Protein AF-A0A8J8BSP3-F1 (afdb_monomer_lite)

Structure (mmCIF, N/CA/C/O backbone):
data_AF-A0A8J8BSP3-F1
#
_entry.id   AF-A0A8J8BSP3-F1
#
loop_
_atom_site.group_PDB
_atom_site.id
_atom_site.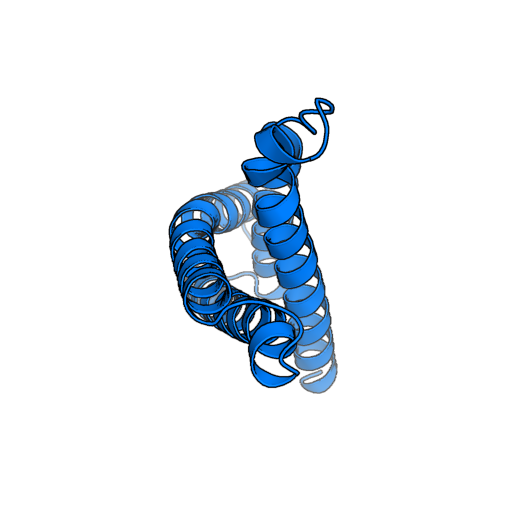type_symbol
_atom_site.label_atom_id
_atom_site.label_alt_id
_atom_site.label_comp_id
_atom_site.label_asym_id
_atom_site.label_entity_id
_atom_site.label_seq_id
_atom_site.pdbx_PDB_ins_code
_atom_site.Cartn_x
_atom_site.Cartn_y
_atom_site.Cartn_z
_atom_site.occupancy
_atom_site.B_iso_or_equiv
_atom_site.auth_seq_id
_atom_site.auth_comp_id
_atom_site.auth_asym_id
_atom_site.auth_atom_id
_atom_site.pdbx_PDB_model_num
ATOM 1 N N . MET A 1 1 ? -27.219 4.160 -0.223 1.00 54.91 1 MET A N 1
ATOM 2 C CA . MET A 1 1 ? -25.960 4.102 0.555 1.00 54.91 1 MET A CA 1
ATOM 3 C C . MET A 1 1 ? -24.859 3.286 -0.124 1.00 54.91 1 MET A C 1
ATOM 5 O O . MET A 1 1 ? -23.783 3.836 -0.247 1.00 54.91 1 MET A O 1
ATOM 9 N N . LYS A 1 2 ? -25.112 2.091 -0.693 1.00 57.56 2 LYS A N 1
ATOM 10 C CA . LYS A 1 2 ? -24.072 1.243 -1.338 1.00 57.56 2 LYS A CA 1
ATOM 11 C C . LYS A 1 2 ? -23.140 1.924 -2.365 1.00 57.56 2 LYS A C 1
ATOM 13 O O . LYS A 1 2 ? -21.978 1.558 -2.460 1.00 57.56 2 LYS A O 1
ATOM 18 N N . TRP A 1 3 ? -23.630 2.897 -3.138 1.00 52.66 3 TRP A N 1
ATOM 19 C CA . TRP A 1 3 ? -22.819 3.592 -4.153 1.00 52.66 3 TRP A CA 1
ATOM 20 C C . TRP A 1 3 ? -21.772 4.541 -3.555 1.00 52.66 3 TRP A C 1
ATOM 22 O O . TRP A 1 3 ? -20.710 4.720 -4.143 1.00 52.66 3 TRP A O 1
ATOM 32 N N . ILE A 1 4 ? -22.052 5.120 -2.384 1.00 70.00 4 ILE A N 1
ATOM 33 C CA . ILE A 1 4 ? -21.132 6.037 -1.696 1.00 70.00 4 ILE A CA 1
ATOM 34 C C . ILE A 1 4 ? -19.912 5.255 -1.197 1.00 70.00 4 ILE A C 1
ATOM 36 O O . ILE A 1 4 ? -18.784 5.692 -1.407 1.00 70.00 4 ILE A O 1
ATOM 40 N N . ASP A 1 5 ? -20.134 4.054 -0.656 1.00 67.88 5 ASP A N 1
ATOM 41 C CA . ASP A 1 5 ? -19.064 3.163 -0.194 1.00 67.88 5 ASP A CA 1
ATOM 42 C C . ASP A 1 5 ? -18.135 2.759 -1.350 1.00 67.88 5 ASP A C 1
ATOM 44 O O . ASP A 1 5 ? -16.914 2.771 -1.211 1.00 67.88 5 ASP A O 1
ATOM 48 N N . SER A 1 6 ? -18.691 2.448 -2.528 1.00 66.81 6 SER A N 1
ATOM 49 C CA . SER A 1 6 ? -17.893 2.108 -3.715 1.00 66.81 6 SER A CA 1
ATOM 50 C C . SER A 1 6 ? -17.059 3.282 -4.230 1.00 66.81 6 SER A C 1
ATOM 52 O O . SER A 1 6 ? -15.898 3.088 -4.590 1.00 66.81 6 SER A O 1
ATOM 54 N N . ILE A 1 7 ? -17.624 4.494 -4.248 1.00 73.06 7 ILE A N 1
ATOM 55 C CA . ILE A 1 7 ? -16.897 5.706 -4.652 1.00 73.06 7 ILE A CA 1
ATOM 56 C C . ILE A 1 7 ? -15.746 5.969 -3.678 1.00 73.06 7 ILE A C 1
ATOM 58 O O . ILE A 1 7 ? -14.628 6.237 -4.116 1.00 73.06 7 ILE A O 1
ATOM 62 N N . TRP A 1 8 ? -15.976 5.818 -2.372 1.00 67.56 8 TRP A N 1
ATOM 63 C CA . TRP A 1 8 ? -14.918 6.013 -1.383 1.00 67.56 8 TRP A CA 1
ATOM 64 C C . TRP A 1 8 ? -13.795 4.989 -1.514 1.00 67.56 8 TRP A C 1
ATOM 66 O O . TRP A 1 8 ? -12.621 5.354 -1.506 1.00 67.56 8 TRP A O 1
ATOM 76 N N . LYS A 1 9 ? -14.137 3.717 -1.726 1.00 63.59 9 LYS A N 1
ATOM 77 C CA . LYS A 1 9 ? -13.144 2.667 -1.978 1.00 63.59 9 LYS A CA 1
ATOM 78 C C . LYS A 1 9 ? -12.292 2.979 -3.206 1.00 63.59 9 LYS A C 1
ATOM 80 O O . LYS A 1 9 ? -11.086 2.767 -3.162 1.00 63.59 9 LYS A O 1
ATOM 85 N N . ALA A 1 10 ? -12.880 3.539 -4.265 1.00 64.19 10 ALA A N 1
ATOM 86 C CA . ALA A 1 10 ? -12.135 3.968 -5.446 1.00 64.19 10 ALA A CA 1
ATOM 87 C C . ALA A 1 10 ? -11.190 5.146 -5.150 1.00 64.19 10 ALA A C 1
ATOM 89 O O . ALA A 1 10 ? -10.019 5.087 -5.520 1.00 64.19 10 ALA A O 1
ATOM 90 N N . VAL A 1 11 ? -11.652 6.186 -4.444 1.00 71.19 11 VAL A N 1
ATOM 91 C CA . VAL A 1 11 ? -10.804 7.337 -4.069 1.00 71.19 11 VAL A CA 1
ATOM 92 C C . VAL A 1 11 ? -9.657 6.902 -3.154 1.00 71.19 11 VAL A C 1
ATOM 94 O O . VAL A 1 11 ? -8.520 7.329 -3.345 1.00 71.19 11 VAL A O 1
ATOM 97 N N . TYR A 1 12 ? -9.927 6.007 -2.204 1.00 64.38 12 TYR A N 1
ATOM 98 C CA . TYR A 1 12 ? -8.904 5.401 -1.360 1.00 64.38 12 TYR A CA 1
ATOM 99 C C . TYR A 1 12 ? -7.850 4.661 -2.185 1.00 64.38 12 TYR A C 1
ATOM 101 O O . TYR A 1 12 ? -6.654 4.832 -1.971 1.00 64.38 12 TYR A O 1
ATOM 109 N N . LEU A 1 13 ? -8.294 3.857 -3.149 1.00 62.78 13 LEU A N 1
ATOM 110 C CA . LEU A 1 13 ? -7.418 3.062 -4.000 1.00 62.78 13 LEU A CA 1
ATOM 111 C C . LEU A 1 13 ? -6.521 3.960 -4.862 1.00 62.78 13 LEU A C 1
ATOM 113 O O . LEU A 1 13 ? -5.334 3.678 -5.005 1.00 62.78 13 LEU A O 1
ATOM 117 N N . VAL A 1 14 ? -7.054 5.086 -5.347 1.00 66.62 14 VAL A N 1
ATOM 118 C CA . VAL A 1 14 ? -6.277 6.127 -6.035 1.00 66.62 14 VAL A CA 1
ATOM 119 C C . VAL A 1 14 ? -5.261 6.775 -5.091 1.00 66.62 14 VAL A C 1
ATOM 121 O O . VAL A 1 14 ? -4.094 6.883 -5.455 1.00 66.62 14 VAL A O 1
ATOM 124 N N . LEU A 1 15 ? -5.653 7.161 -3.873 1.00 66.75 15 LEU A N 1
ATOM 125 C CA . LEU A 1 15 ? -4.740 7.746 -2.882 1.00 66.75 15 LEU A CA 1
ATOM 126 C C . LEU A 1 15 ? -3.613 6.783 -2.502 1.00 66.75 15 LEU A C 1
ATOM 128 O O . LEU A 1 15 ? -2.446 7.170 -2.514 1.00 66.75 15 LEU A O 1
ATOM 132 N N . LEU A 1 16 ? -3.942 5.523 -2.218 1.00 62.28 16 LEU A N 1
ATOM 133 C CA . LEU A 1 16 ? -2.964 4.494 -1.884 1.00 62.28 16 LEU A CA 1
ATOM 134 C C . LEU A 1 16 ? -2.021 4.230 -3.064 1.00 62.28 16 LEU A C 1
ATOM 136 O O . LEU A 1 16 ? -0.813 4.141 -2.859 1.00 62.28 16 LEU A O 1
ATOM 140 N N . ALA A 1 17 ? -2.540 4.175 -4.295 1.00 59.88 17 ALA A N 1
ATOM 141 C CA . ALA A 1 17 ? -1.726 4.031 -5.500 1.00 59.88 17 ALA A CA 1
ATOM 142 C C . ALA A 1 17 ? -0.787 5.231 -5.713 1.00 59.88 17 ALA A C 1
ATOM 144 O O . ALA A 1 17 ? 0.390 5.039 -6.014 1.00 59.88 17 ALA A O 1
ATOM 145 N N . VAL A 1 18 ? -1.260 6.462 -5.492 1.00 62.62 18 VAL A N 1
ATOM 146 C CA . VAL A 1 18 ? -0.425 7.671 -5.552 1.00 62.62 18 VAL A CA 1
ATOM 147 C C . VAL A 1 18 ? 0.670 7.620 -4.486 1.00 62.62 18 VAL A C 1
ATOM 149 O O . VAL A 1 18 ? 1.835 7.822 -4.815 1.00 62.62 18 VAL A O 1
ATOM 152 N N . ILE A 1 19 ? 0.341 7.272 -3.241 1.00 64.50 19 ILE A N 1
ATOM 153 C CA . ILE A 1 19 ? 1.306 7.179 -2.135 1.00 64.50 19 ILE A CA 1
ATOM 154 C C . ILE A 1 19 ? 2.349 6.085 -2.396 1.00 64.50 19 ILE A C 1
ATOM 156 O O . ILE A 1 19 ? 3.542 6.315 -2.216 1.00 64.50 19 ILE A O 1
ATOM 160 N N . MET A 1 20 ? 1.923 4.914 -2.866 1.00 57.88 20 MET A N 1
ATOM 161 C CA . MET A 1 20 ? 2.807 3.816 -3.267 1.00 57.88 20 MET A CA 1
ATOM 162 C C . MET A 1 20 ? 3.721 4.214 -4.437 1.00 57.88 20 MET A C 1
ATOM 164 O O . MET A 1 20 ? 4.920 3.946 -4.397 1.00 57.88 20 MET A O 1
ATOM 168 N N . SER A 1 21 ? 3.182 4.896 -5.457 1.00 57.25 21 SER A N 1
ATOM 169 C CA . SER A 1 21 ? 3.961 5.384 -6.603 1.00 57.25 21 SER A CA 1
ATOM 170 C C . SER A 1 21 ? 4.988 6.440 -6.181 1.00 57.25 21 SER A C 1
ATOM 172 O O . SER A 1 21 ? 6.144 6.381 -6.597 1.00 57.25 21 SER A O 1
ATOM 174 N N . TYR A 1 22 ? 4.605 7.341 -5.272 1.00 58.28 22 TYR A N 1
ATOM 175 C CA . TYR A 1 22 ? 5.491 8.338 -4.682 1.00 58.28 22 TYR A CA 1
ATOM 176 C C . TYR A 1 22 ? 6.574 7.688 -3.821 1.00 58.28 22 TYR A C 1
ATOM 178 O O . TYR A 1 22 ? 7.723 8.107 -3.859 1.00 58.28 22 TYR A O 1
ATOM 186 N N . CYS A 1 23 ? 6.243 6.622 -3.095 1.00 55.94 23 CYS A N 1
ATOM 187 C CA . CYS A 1 23 ? 7.214 5.868 -2.314 1.00 55.94 23 CYS A CA 1
ATOM 188 C C . CYS A 1 23 ? 8.257 5.180 -3.176 1.00 55.94 23 CYS A C 1
ATOM 190 O O . CYS A 1 23 ? 9.445 5.223 -2.872 1.00 55.94 23 CYS A O 1
ATOM 192 N N . TRP A 1 24 ? 7.819 4.594 -4.287 1.00 54.34 24 TRP A N 1
ATOM 193 C CA . TRP A 1 24 ? 8.721 4.004 -5.261 1.00 54.34 24 TRP A CA 1
ATOM 194 C C . TRP A 1 24 ? 9.660 5.060 -5.866 1.00 54.34 24 TRP A C 1
ATOM 196 O O . TRP A 1 24 ? 10.865 4.825 -5.958 1.00 54.34 24 TRP A O 1
ATOM 206 N N . ILE A 1 25 ? 9.134 6.248 -6.199 1.00 53.03 25 ILE A N 1
ATOM 207 C CA . ILE A 1 25 ? 9.942 7.390 -6.651 1.00 53.03 25 ILE A CA 1
ATOM 208 C C . ILE A 1 25 ? 10.930 7.811 -5.552 1.00 53.03 25 ILE A C 1
ATOM 210 O O . ILE A 1 25 ? 12.120 7.891 -5.829 1.00 53.03 25 ILE A O 1
ATOM 214 N N . SER A 1 26 ? 10.488 8.005 -4.306 1.00 46.50 26 SER A N 1
ATOM 215 C CA . SER A 1 26 ? 11.337 8.440 -3.185 1.00 46.50 26 SER A CA 1
ATOM 216 C C . SER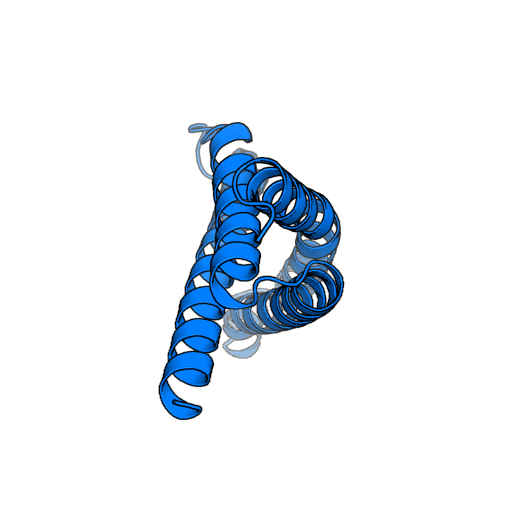 A 1 26 ? 12.416 7.426 -2.788 1.00 46.50 26 SER A C 1
ATOM 218 O O . SER A 1 26 ? 13.546 7.833 -2.538 1.00 46.50 26 SER A O 1
ATOM 220 N N . PHE A 1 27 ? 12.132 6.119 -2.783 1.00 49.50 27 PHE A N 1
ATOM 221 C CA . PHE A 1 27 ? 13.132 5.077 -2.489 1.00 49.50 27 PHE A CA 1
ATOM 222 C C . PHE A 1 27 ? 14.174 4.901 -3.602 1.00 49.50 27 PHE A C 1
ATOM 224 O O . PHE A 1 27 ? 15.245 4.354 -3.358 1.00 49.50 27 PHE A O 1
ATOM 231 N N . ARG A 1 28 ? 13.884 5.352 -4.828 1.00 51.44 28 ARG A N 1
ATOM 232 C CA . ARG A 1 28 ? 14.834 5.361 -5.954 1.00 51.44 28 ARG A CA 1
ATOM 233 C C . ARG A 1 28 ? 15.354 6.765 -6.288 1.00 51.44 28 ARG A C 1
ATOM 235 O O . ARG A 1 28 ? 16.181 6.883 -7.192 1.00 51.44 28 ARG A O 1
ATOM 242 N N . MET A 1 29 ? 14.939 7.814 -5.568 1.00 40.28 29 MET A N 1
ATOM 243 C CA . MET A 1 29 ? 15.464 9.175 -5.755 1.00 40.28 29 MET A CA 1
ATOM 244 C C . MET A 1 29 ? 16.949 9.274 -5.398 1.00 40.28 29 MET A C 1
ATOM 246 O O . MET A 1 29 ? 17.617 10.129 -5.962 1.00 40.28 29 MET A O 1
ATOM 250 N N . GLU A 1 30 ? 17.521 8.323 -4.651 1.00 41.75 30 GLU A N 1
ATOM 251 C CA . GLU A 1 30 ? 18.984 8.176 -4.540 1.00 41.75 30 GLU A CA 1
ATOM 252 C C . GLU A 1 30 ? 19.700 8.078 -5.908 1.00 41.75 30 GLU A C 1
ATOM 254 O O . GLU A 1 30 ? 20.882 8.395 -6.002 1.00 41.75 30 GLU A O 1
ATOM 259 N N . VAL A 1 31 ? 18.995 7.695 -6.984 1.00 44.00 31 VAL A N 1
ATOM 260 C CA . VAL A 1 31 ? 19.536 7.580 -8.352 1.00 44.00 31 VAL A CA 1
ATOM 261 C C . VAL A 1 31 ? 19.204 8.797 -9.243 1.00 44.00 31 VAL A C 1
ATOM 263 O O . VAL A 1 31 ? 19.855 8.984 -10.267 1.00 44.00 31 VAL A O 1
ATOM 266 N N . LEU A 1 32 ? 18.216 9.636 -8.894 1.00 38.28 32 LEU A N 1
ATOM 267 C CA . LEU A 1 32 ? 17.673 10.691 -9.782 1.00 38.28 32 LEU A CA 1
ATOM 268 C C . LEU A 1 32 ? 17.674 12.114 -9.193 1.00 38.28 32 LEU A C 1
ATOM 270 O O . LEU A 1 32 ? 17.629 13.074 -9.958 1.00 38.28 32 LEU A O 1
ATOM 274 N N . SER A 1 33 ? 17.730 12.286 -7.870 1.00 37.03 33 SER A N 1
ATOM 275 C CA . SER A 1 33 ? 17.797 13.599 -7.216 1.00 37.03 33 SER A CA 1
ATOM 276 C C . SER A 1 33 ? 18.212 13.453 -5.743 1.00 37.03 33 SER A C 1
ATOM 278 O O . SER A 1 33 ? 17.564 12.714 -5.008 1.00 37.03 33 SER A O 1
ATOM 280 N N . PRO A 1 34 ? 19.211 14.208 -5.246 1.00 40.75 34 PRO A N 1
ATOM 281 C CA . PRO A 1 34 ? 19.640 14.176 -3.840 1.00 40.75 34 PRO A CA 1
ATOM 282 C C . PRO A 1 34 ? 18.582 14.711 -2.858 1.00 40.75 34 PRO A C 1
ATOM 284 O O . PRO A 1 34 ? 18.829 14.787 -1.654 1.00 40.75 34 PRO A O 1
ATOM 287 N N . LEU A 1 35 ? 17.396 15.091 -3.343 1.00 40.16 35 LEU A N 1
ATOM 288 C CA . LEU A 1 35 ? 16.264 15.444 -2.506 1.00 40.16 35 LEU A CA 1
ATOM 289 C C . LEU A 1 35 ? 15.608 14.161 -1.972 1.00 40.16 35 LEU A C 1
ATOM 291 O O . LEU A 1 35 ? 14.584 13.700 -2.476 1.00 40.16 35 LEU A O 1
ATOM 295 N N . VAL A 1 36 ? 16.222 13.584 -0.937 1.00 46.22 36 VAL A N 1
ATOM 296 C CA . VAL A 1 36 ? 15.633 12.538 -0.093 1.00 46.22 36 VAL A CA 1
ATOM 297 C C . VAL A 1 36 ? 14.382 13.133 0.551 1.00 46.22 36 VAL A C 1
ATOM 299 O O . VAL A 1 36 ? 14.431 13.753 1.613 1.00 46.22 36 VAL A O 1
ATOM 302 N N . LEU A 1 37 ? 13.237 13.010 -0.118 1.00 47.25 37 LEU A N 1
ATOM 303 C CA . LEU A 1 37 ? 11.937 13.310 0.470 1.00 47.25 37 LEU A CA 1
ATOM 304 C C . LEU A 1 37 ? 11.652 12.219 1.503 1.00 47.25 37 LEU A C 1
ATOM 306 O O . LEU A 1 37 ? 11.085 11.169 1.216 1.00 47.25 37 LEU A O 1
ATOM 310 N N . ASN A 1 38 ? 12.181 12.505 2.690 1.00 51.50 38 ASN A N 1
ATOM 311 C CA . ASN A 1 38 ? 12.200 11.763 3.935 1.00 51.50 38 ASN A CA 1
ATOM 312 C C . ASN A 1 38 ? 11.103 10.685 4.054 1.00 51.50 38 ASN A C 1
ATOM 314 O O . ASN A 1 38 ? 9.918 11.002 4.190 1.00 51.50 38 ASN A O 1
ATOM 318 N N . LEU A 1 39 ? 11.550 9.422 4.143 1.00 54.50 39 LEU A N 1
ATOM 319 C CA . LEU A 1 39 ? 10.841 8.225 4.638 1.00 54.50 39 LEU A CA 1
ATOM 320 C C . LEU A 1 39 ? 9.620 8.474 5.565 1.00 54.50 39 LEU A C 1
ATOM 322 O O . LEU A 1 39 ? 8.588 7.834 5.346 1.00 54.50 39 LEU A O 1
ATOM 326 N N . PRO A 1 40 ? 9.667 9.370 6.578 1.00 59.84 40 PRO A N 1
ATOM 327 C CA . PRO A 1 40 ? 8.528 9.665 7.452 1.00 59.84 40 PRO A CA 1
ATOM 328 C C . PRO A 1 40 ? 7.240 10.101 6.744 1.00 59.84 40 PRO A C 1
ATOM 330 O O . PRO A 1 40 ? 6.164 9.709 7.191 1.00 59.84 40 PRO A O 1
ATOM 333 N N . PHE A 1 41 ? 7.297 10.873 5.653 1.00 63.94 41 PHE A N 1
ATOM 334 C CA . PHE A 1 41 ? 6.069 11.364 5.007 1.00 63.94 41 PHE A CA 1
ATOM 335 C C . PHE A 1 41 ? 5.270 10.241 4.350 1.00 63.94 41 PHE A C 1
ATOM 337 O O . PHE A 1 41 ? 4.044 10.211 4.454 1.00 63.94 41 PHE A O 1
ATOM 344 N N . PHE A 1 42 ? 5.958 9.285 3.725 1.00 66.19 42 PHE A N 1
ATOM 345 C CA . PHE A 1 42 ? 5.316 8.106 3.158 1.00 66.19 42 PHE A CA 1
ATOM 346 C C . PHE A 1 42 ? 4.663 7.248 4.243 1.00 66.19 42 PHE A C 1
ATOM 348 O O . PHE A 1 42 ? 3.497 6.885 4.116 1.00 66.19 42 PHE A O 1
ATOM 355 N N . ILE A 1 43 ? 5.399 6.958 5.319 1.00 67.38 43 ILE A N 1
ATOM 356 C CA . ILE A 1 43 ? 4.895 6.140 6.426 1.00 67.38 43 ILE A CA 1
ATOM 357 C C . ILE A 1 43 ? 3.634 6.777 7.020 1.00 67.38 43 ILE A C 1
ATOM 359 O O . ILE A 1 43 ? 2.639 6.088 7.237 1.00 67.38 43 ILE A O 1
ATOM 363 N N . LEU A 1 44 ? 3.647 8.100 7.214 1.00 71.12 44 LEU A N 1
ATOM 364 C CA . LEU A 1 44 ? 2.489 8.846 7.699 1.00 71.12 44 LEU A CA 1
ATOM 365 C C . LEU A 1 44 ? 1.317 8.802 6.716 1.00 71.12 44 LEU A C 1
ATOM 367 O O . LEU A 1 44 ? 0.191 8.585 7.146 1.00 71.12 44 LEU A O 1
ATOM 371 N N . ALA A 1 45 ? 1.554 8.959 5.414 1.00 73.00 45 ALA A N 1
ATOM 372 C CA . ALA A 1 45 ? 0.492 8.909 4.410 1.00 73.00 45 ALA A CA 1
ATOM 373 C C . ALA A 1 45 ? -0.150 7.511 4.305 1.00 73.00 45 ALA A C 1
ATOM 375 O O . ALA A 1 45 ? -1.373 7.381 4.209 1.00 73.00 45 ALA A O 1
ATOM 376 N N . VAL A 1 46 ? 0.658 6.450 4.383 1.00 72.75 46 VAL A N 1
ATOM 377 C CA . VAL A 1 46 ? 0.170 5.064 4.414 1.00 72.75 46 VAL A CA 1
ATOM 378 C C . VAL A 1 46 ? -0.596 4.771 5.707 1.00 72.75 46 VAL A C 1
ATOM 380 O O . VAL A 1 46 ? -1.659 4.158 5.672 1.00 72.75 46 VAL A O 1
ATOM 383 N N . ALA A 1 47 ? -0.120 5.251 6.855 1.00 77.00 47 ALA A N 1
ATOM 384 C CA . ALA A 1 47 ? -0.866 5.126 8.104 1.00 77.00 47 ALA A CA 1
ATOM 385 C C . ALA A 1 47 ? -2.190 5.911 8.055 1.00 77.00 47 ALA A C 1
ATOM 387 O O . ALA A 1 47 ? -3.231 5.400 8.460 1.00 77.00 47 ALA A O 1
ATOM 388 N N . LEU A 1 48 ? -2.186 7.127 7.503 1.00 80.88 48 LEU A N 1
ATOM 389 C CA . LEU A 1 48 ? -3.384 7.958 7.381 1.00 80.88 48 LEU A CA 1
ATOM 390 C C . LEU A 1 48 ? -4.438 7.304 6.484 1.00 80.88 48 LEU A C 1
ATOM 392 O O . LEU A 1 48 ? -5.625 7.343 6.791 1.00 80.88 48 LEU A O 1
ATOM 396 N N . THR A 1 49 ? -4.009 6.664 5.396 1.00 80.38 49 THR A N 1
ATOM 397 C CA . THR A 1 49 ? -4.923 5.894 4.552 1.00 80.38 49 THR A CA 1
ATOM 398 C C . THR A 1 49 ? -5.556 4.761 5.363 1.00 80.38 49 THR A C 1
ATOM 400 O O . THR A 1 49 ? -6.779 4.719 5.474 1.00 80.38 49 THR A O 1
ATOM 403 N N . GLY A 1 50 ? -4.788 3.893 6.018 1.00 75.06 50 GLY A N 1
ATOM 404 C CA . GLY A 1 50 ? -5.383 2.842 6.856 1.00 75.06 50 GLY A CA 1
ATOM 405 C C . GLY A 1 50 ? -6.305 3.358 7.976 1.00 75.06 50 GLY A C 1
ATOM 406 O O . GLY A 1 50 ? -7.351 2.765 8.241 1.00 75.06 50 GLY A O 1
ATOM 407 N N . ALA A 1 51 ? -5.987 4.513 8.571 1.00 79.38 51 ALA A N 1
ATOM 408 C CA . ALA A 1 51 ? -6.858 5.190 9.534 1.00 79.38 51 ALA A CA 1
ATOM 409 C C . ALA A 1 51 ? -8.212 5.597 8.923 1.00 79.38 51 ALA A C 1
ATOM 411 O O . ALA A 1 51 ? -9.254 5.404 9.548 1.00 79.38 51 ALA A O 1
ATOM 412 N N . LEU A 1 52 ? -8.220 6.113 7.688 1.00 81.94 52 LEU A N 1
ATOM 413 C CA . LEU A 1 52 ? -9.453 6.465 6.980 1.00 81.94 52 LEU A CA 1
ATOM 414 C C . LEU A 1 52 ? -10.337 5.239 6.725 1.00 81.94 52 LEU A C 1
ATOM 416 O O . LEU A 1 52 ? -11.542 5.331 6.934 1.00 81.94 52 LEU A O 1
ATOM 420 N N . VAL A 1 53 ? -9.767 4.087 6.345 1.00 79.88 53 VAL A N 1
ATOM 421 C CA . VAL A 1 53 ? -10.543 2.844 6.130 1.00 79.88 53 VAL A CA 1
ATOM 422 C C . VAL A 1 53 ? -11.325 2.470 7.386 1.00 79.88 53 VAL A C 1
ATOM 424 O O . VAL A 1 53 ? -12.522 2.188 7.308 1.00 79.88 53 VAL A O 1
ATOM 427 N N . TYR A 1 54 ? -10.674 2.541 8.551 1.00 78.69 54 TYR A N 1
ATOM 428 C CA . TYR A 1 54 ? -11.344 2.283 9.820 1.00 78.69 54 TYR A CA 1
ATOM 429 C C . TYR A 1 54 ? -12.493 3.256 10.086 1.00 78.69 54 TYR A C 1
ATOM 431 O O . TYR A 1 54 ? -13.576 2.825 10.467 1.00 78.69 54 TYR A O 1
ATOM 439 N N . LEU A 1 55 ? -12.282 4.558 9.873 1.00 80.38 55 LEU A N 1
ATOM 440 C CA . LEU A 1 55 ? -13.299 5.578 10.152 1.00 80.38 55 LEU A CA 1
ATOM 441 C C . LEU A 1 55 ? -14.584 5.389 9.330 1.00 80.38 55 LEU A C 1
ATOM 443 O O . LEU A 1 55 ? -15.659 5.781 9.789 1.00 80.38 55 LEU A O 1
ATOM 447 N N . PHE A 1 56 ? -14.486 4.773 8.147 1.00 77.44 56 PHE A N 1
ATOM 448 C CA . PHE A 1 56 ? -15.641 4.451 7.310 1.00 77.44 56 PHE A CA 1
ATOM 449 C C . PHE A 1 56 ? -16.282 3.106 7.657 1.00 77.44 56 PHE A C 1
ATOM 451 O O . PHE A 1 56 ? -17.503 3.043 7.784 1.00 77.44 56 PHE A O 1
ATOM 458 N N . GLU A 1 57 ? -15.496 2.041 7.834 1.00 81.50 57 GLU A N 1
ATOM 459 C CA . GLU A 1 57 ? -16.059 0.700 8.049 1.00 81.50 57 GLU A CA 1
ATOM 460 C C . GLU A 1 57 ? -16.408 0.423 9.522 1.00 81.50 57 GLU A C 1
ATOM 462 O O . GLU A 1 57 ? -17.227 -0.453 9.807 1.00 81.50 57 GLU A O 1
ATOM 467 N N . ARG A 1 58 ? -15.784 1.156 10.458 1.00 79.50 58 ARG A N 1
ATOM 468 C CA . ARG A 1 58 ? -15.951 1.051 11.923 1.00 79.50 58 ARG A CA 1
ATOM 469 C C . ARG A 1 58 ? -15.858 -0.387 12.437 1.00 79.50 58 ARG A C 1
ATOM 471 O O . ARG A 1 58 ? -16.574 -0.837 13.324 1.00 79.50 58 ARG A O 1
ATOM 478 N N . ASN A 1 59 ? -15.000 -1.173 11.792 1.00 82.88 59 ASN A N 1
ATOM 479 C CA . ASN A 1 59 ? -14.766 -2.564 12.141 1.00 82.88 59 ASN A CA 1
ATOM 480 C C . ASN A 1 59 ? -13.334 -2.949 11.780 1.00 82.88 59 ASN A C 1
ATOM 482 O O . ASN A 1 59 ? -12.972 -3.002 10.601 1.00 82.88 59 ASN A O 1
ATOM 486 N N . VAL A 1 60 ? -12.528 -3.276 12.792 1.00 78.44 60 VAL A N 1
ATOM 487 C CA . VAL A 1 60 ? -11.101 -3.594 12.623 1.00 78.44 60 VAL A CA 1
ATOM 488 C C . VAL A 1 60 ? -10.885 -4.791 11.694 1.00 78.44 60 VAL A C 1
ATOM 490 O O . VAL A 1 60 ? -10.012 -4.748 10.830 1.00 78.44 60 VAL A O 1
ATOM 493 N N . ARG A 1 61 ? -11.696 -5.855 11.823 1.00 81.69 61 ARG A N 1
ATOM 494 C CA . ARG A 1 61 ? -11.535 -7.069 11.002 1.00 81.69 61 ARG A CA 1
ATOM 495 C C . ARG A 1 61 ? -11.797 -6.779 9.534 1.00 81.69 61 ARG A C 1
ATOM 497 O O . ARG A 1 61 ? -11.014 -7.192 8.688 1.00 81.69 61 ARG A O 1
ATOM 504 N N . LYS A 1 62 ? -12.882 -6.068 9.226 1.00 82.00 62 LYS A N 1
ATOM 505 C CA . LYS A 1 62 ? -13.187 -5.706 7.839 1.00 82.00 62 LYS A CA 1
ATOM 506 C C . LYS A 1 62 ? -12.152 -4.741 7.270 1.00 82.00 62 LYS A C 1
ATOM 508 O O . LYS A 1 62 ? -11.663 -4.978 6.173 1.00 82.00 62 LYS A O 1
ATOM 513 N N . SER A 1 63 ? -11.751 -3.740 8.052 1.00 80.25 63 SER A N 1
ATOM 514 C CA . SER A 1 63 ? -10.727 -2.770 7.650 1.00 80.25 63 SER A CA 1
ATOM 515 C C . SER A 1 63 ? -9.394 -3.449 7.320 1.00 80.25 63 SER A C 1
ATOM 517 O O . SER A 1 63 ? -8.756 -3.090 6.339 1.00 80.25 63 SER A O 1
ATOM 519 N N . PHE A 1 64 ? -9.002 -4.492 8.064 1.00 79.19 64 PHE A N 1
ATOM 520 C CA . PHE A 1 64 ? -7.819 -5.302 7.747 1.00 79.19 64 PHE A CA 1
ATOM 521 C C . PHE A 1 64 ? -7.907 -5.952 6.361 1.00 79.19 64 PHE A C 1
ATOM 523 O O . PHE A 1 64 ? -6.975 -5.833 5.564 1.00 79.19 64 PHE A O 1
ATOM 530 N N . TYR A 1 65 ? -9.025 -6.622 6.057 1.00 81.19 65 TYR A N 1
ATOM 531 C CA . TYR A 1 65 ? -9.214 -7.260 4.752 1.00 81.19 65 TYR A CA 1
ATOM 532 C C . TYR A 1 65 ? -9.258 -6.232 3.619 1.00 81.19 65 TYR A C 1
ATOM 534 O O . TYR A 1 65 ? -8.673 -6.470 2.566 1.00 81.19 65 TYR A O 1
ATOM 542 N N . GLU A 1 66 ? -9.896 -5.081 3.833 1.00 81.12 66 GLU A N 1
ATOM 543 C CA . GLU A 1 66 ? -9.944 -4.012 2.834 1.00 81.12 66 GLU A CA 1
ATOM 544 C C . GLU A 1 66 ? -8.561 -3.408 2.577 1.00 81.12 66 GLU A C 1
ATOM 546 O O . GLU A 1 66 ? -8.148 -3.330 1.421 1.00 81.12 66 GLU A O 1
ATOM 551 N N . CYS A 1 67 ? -7.793 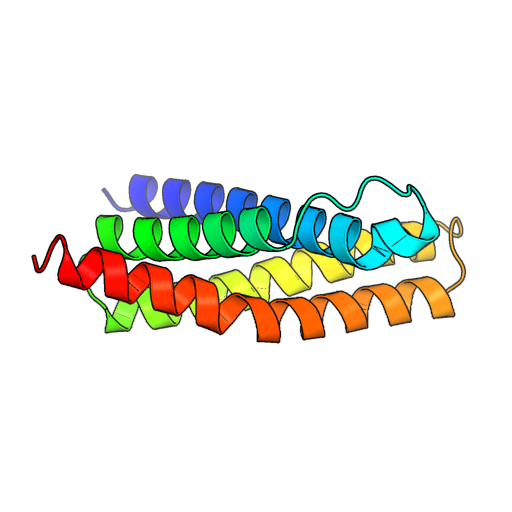-3.102 3.626 1.00 79.12 67 CYS A N 1
ATOM 552 C CA . CYS A 1 67 ? -6.409 -2.644 3.507 1.00 79.12 67 CYS A CA 1
ATOM 553 C C . CYS A 1 67 ? -5.526 -3.658 2.760 1.00 79.12 67 CYS A C 1
ATOM 555 O O . CYS A 1 67 ? -4.723 -3.263 1.913 1.00 79.12 67 CYS A O 1
ATOM 557 N N . ALA A 1 68 ? -5.687 -4.961 3.029 1.00 79.75 68 ALA A N 1
ATOM 558 C CA . ALA A 1 68 ? -4.942 -6.018 2.343 1.00 79.75 68 ALA A CA 1
ATOM 559 C C . ALA A 1 68 ? -5.288 -6.075 0.850 1.00 79.75 68 ALA A C 1
ATOM 561 O O . ALA A 1 68 ? -4.397 -6.034 0.001 1.00 79.75 68 ALA A O 1
ATOM 562 N N . VAL A 1 69 ? -6.583 -6.116 0.524 1.00 82.44 69 VAL A N 1
ATOM 563 C CA . VAL A 1 69 ? -7.068 -6.153 -0.861 1.00 82.44 69 VAL A CA 1
ATOM 564 C C . VAL A 1 69 ? -6.619 -4.906 -1.620 1.00 82.44 69 VAL A C 1
ATOM 566 O O . VAL A 1 69 ? -6.108 -5.011 -2.732 1.00 82.44 69 VAL A O 1
ATOM 569 N N . MET A 1 70 ? -6.744 -3.726 -1.019 1.00 77.25 70 MET A N 1
ATOM 570 C CA . MET A 1 70 ? -6.368 -2.467 -1.658 1.00 77.25 70 MET A CA 1
ATOM 571 C C . MET A 1 70 ? -4.854 -2.337 -1.846 1.00 77.25 70 MET A C 1
ATOM 573 O O . MET A 1 70 ? -4.436 -1.848 -2.893 1.00 77.25 70 MET A O 1
ATOM 577 N N . CYS A 1 71 ? -4.030 -2.834 -0.914 1.00 77.25 71 CYS A N 1
ATOM 578 C CA . CYS A 1 71 ? -2.580 -2.926 -1.119 1.00 77.25 71 CYS A CA 1
ATOM 579 C C . CYS A 1 71 ? -2.236 -3.819 -2.315 1.00 77.25 71 CYS A C 1
ATOM 581 O O . CYS A 1 71 ? -1.437 -3.417 -3.159 1.00 77.25 71 CYS A O 1
ATOM 583 N N . VAL A 1 72 ? -2.861 -4.996 -2.429 1.00 81.56 72 VAL A N 1
ATOM 584 C CA . VAL A 1 72 ? -2.632 -5.906 -3.564 1.00 81.56 72 VAL A CA 1
ATOM 585 C C . VAL A 1 72 ? -3.039 -5.245 -4.880 1.00 81.56 72 VAL A C 1
ATOM 587 O O . VAL A 1 72 ? -2.260 -5.254 -5.831 1.00 81.56 72 VAL A O 1
ATOM 590 N N . ILE A 1 73 ? -4.220 -4.620 -4.940 1.00 81.12 73 ILE A N 1
ATOM 591 C CA . ILE A 1 73 ? -4.680 -3.944 -6.160 1.00 81.12 73 ILE A CA 1
ATOM 592 C C . ILE A 1 73 ? -3.750 -2.776 -6.517 1.00 81.12 73 ILE A C 1
ATOM 594 O O . ILE A 1 73 ? -3.377 -2.638 -7.681 1.00 81.12 73 ILE A O 1
ATOM 598 N N . ALA A 1 74 ? -3.326 -1.966 -5.542 1.00 74.50 74 ALA A N 1
ATOM 599 C CA . ALA A 1 74 ? -2.387 -0.871 -5.777 1.00 74.50 74 ALA A CA 1
ATOM 600 C C . ALA A 1 74 ? -1.047 -1.379 -6.337 1.00 74.50 74 ALA A C 1
ATOM 602 O O . ALA A 1 74 ? -0.541 -0.810 -7.303 1.00 74.50 74 ALA A O 1
ATOM 603 N N . CYS A 1 75 ? -0.515 -2.487 -5.807 1.00 77.25 75 CYS A N 1
ATOM 604 C CA . CYS A 1 75 ? 0.700 -3.117 -6.332 1.00 77.25 75 CYS A CA 1
ATOM 605 C C . CYS A 1 75 ? 0.523 -3.577 -7.781 1.00 77.25 75 CYS A C 1
ATOM 607 O O . CYS A 1 75 ? 1.392 -3.325 -8.609 1.00 77.25 75 CYS A O 1
ATOM 609 N N . VAL A 1 76 ? -0.612 -4.202 -8.114 1.00 81.88 76 VAL A N 1
ATOM 610 C CA . VAL A 1 76 ? -0.904 -4.644 -9.488 1.00 81.88 76 VAL A CA 1
ATOM 611 C C . VAL A 1 76 ? -0.992 -3.455 -10.444 1.00 81.88 76 VAL A C 1
ATOM 613 O O . VAL A 1 76 ? -0.372 -3.484 -11.504 1.00 81.88 76 VAL A O 1
ATOM 616 N N . ILE A 1 77 ? -1.711 -2.392 -10.072 1.00 80.00 77 ILE A N 1
ATOM 617 C CA . ILE A 1 77 ? -1.826 -1.179 -10.896 1.00 80.00 77 ILE A CA 1
ATOM 618 C C . ILE A 1 77 ? -0.445 -0.577 -11.154 1.00 80.00 77 ILE A C 1
ATOM 620 O O . ILE A 1 77 ? -0.124 -0.236 -12.290 1.00 80.00 77 ILE A O 1
ATOM 624 N N . ILE A 1 78 ? 0.388 -0.480 -10.120 1.00 74.44 78 ILE A N 1
ATOM 625 C CA . ILE A 1 78 ? 1.728 0.100 -10.221 1.00 74.44 78 ILE A CA 1
ATOM 626 C C . ILE A 1 78 ? 2.662 -0.784 -11.044 1.00 74.44 78 ILE A C 1
ATOM 628 O O . ILE A 1 78 ? 3.390 -0.269 -11.891 1.00 74.44 78 ILE A O 1
ATOM 632 N N . ALA A 1 79 ? 2.615 -2.104 -10.856 1.00 75.00 79 ALA A N 1
ATOM 633 C CA . ALA A 1 79 ? 3.368 -3.051 -11.670 1.00 75.00 79 ALA A CA 1
ATOM 634 C C . ALA A 1 79 ? 3.008 -2.908 -13.156 1.00 75.00 79 ALA A C 1
ATOM 636 O O . ALA A 1 79 ? 3.902 -2.805 -13.993 1.00 75.00 79 ALA A O 1
ATOM 637 N N . VAL A 1 80 ? 1.712 -2.817 -13.481 1.00 80.69 80 VAL A N 1
ATOM 638 C CA . VAL A 1 80 ? 1.239 -2.576 -14.853 1.00 80.69 80 VAL A CA 1
ATOM 639 C C . VAL A 1 80 ? 1.733 -1.227 -15.369 1.00 80.69 80 VAL A C 1
ATOM 641 O O . VAL A 1 80 ? 2.222 -1.147 -16.494 1.00 80.69 80 VAL A O 1
ATOM 644 N N . PHE A 1 81 ? 1.667 -0.177 -14.550 1.00 77.69 81 PHE A N 1
ATOM 645 C CA . PHE A 1 81 ? 2.112 1.159 -14.937 1.00 77.69 81 PHE A CA 1
ATOM 646 C C . PHE A 1 81 ? 3.618 1.213 -15.225 1.00 77.69 81 PHE A C 1
ATOM 648 O O . PHE A 1 81 ? 4.036 1.865 -16.177 1.00 77.69 81 PHE A O 1
ATOM 655 N N . PHE A 1 82 ? 4.440 0.493 -14.454 1.00 72.44 82 PHE A N 1
ATOM 656 C CA . PHE A 1 82 ? 5.879 0.379 -14.713 1.00 72.44 82 PHE A CA 1
ATOM 657 C C . PHE A 1 82 ? 6.227 -0.546 -15.874 1.00 72.44 82 PHE A C 1
ATOM 659 O O . PHE A 1 82 ? 7.283 -0.369 -16.479 1.00 72.44 82 PHE A O 1
ATOM 666 N N . TYR A 1 83 ? 5.360 -1.501 -16.199 1.00 75.25 83 TYR A N 1
ATOM 667 C CA . TYR A 1 83 ? 5.552 -2.404 -17.329 1.00 75.25 83 TYR A CA 1
ATOM 668 C C . TYR A 1 83 ? 5.075 -1.801 -18.663 1.00 75.25 83 TYR A C 1
ATOM 670 O O . TYR A 1 83 ? 5.551 -2.184 -19.730 1.00 75.25 83 TYR A O 1
ATOM 678 N N . LEU A 1 84 ? 4.172 -0.815 -18.627 1.00 77.75 84 LEU A N 1
ATOM 679 C CA . LEU A 1 84 ? 3.623 -0.164 -19.821 1.00 77.75 84 LEU A CA 1
ATOM 680 C C . LEU A 1 84 ? 4.698 0.447 -20.751 1.00 77.75 84 LEU A C 1
ATOM 682 O O . LEU A 1 84 ? 4.641 0.190 -21.954 1.00 77.75 84 LEU A O 1
ATOM 686 N N . PRO A 1 85 ? 5.708 1.190 -20.246 1.00 71.00 85 PRO A N 1
ATOM 687 C CA . PRO A 1 85 ? 6.778 1.751 -21.076 1.00 71.00 85 PRO A CA 1
ATOM 688 C C . PRO A 1 85 ? 7.643 0.675 -21.740 1.00 71.00 85 PRO A C 1
ATOM 690 O O . PRO A 1 85 ? 8.137 0.874 -22.848 1.00 71.00 85 PRO A O 1
ATOM 693 N N . THR A 1 86 ? 7.806 -0.478 -21.087 1.00 78.12 86 THR A N 1
ATOM 694 C CA . THR A 1 86 ? 8.508 -1.635 -21.651 1.00 78.12 86 THR A CA 1
ATOM 695 C C . THR A 1 86 ? 7.735 -2.230 -22.821 1.00 78.12 86 THR A C 1
ATOM 697 O O . THR A 1 86 ? 8.322 -2.511 -23.862 1.00 78.12 86 THR A O 1
ATOM 700 N N . TYR A 1 87 ? 6.410 -2.352 -22.702 1.00 76.75 87 TYR A N 1
ATOM 701 C CA . TYR A 1 87 ? 5.570 -2.813 -23.810 1.00 76.75 87 TYR A CA 1
ATOM 702 C C . TYR A 1 87 ? 5.579 -1.839 -25.000 1.00 76.75 87 TYR A C 1
ATOM 704 O O . TYR A 1 87 ? 5.468 -2.251 -26.151 1.00 76.75 87 TYR A O 1
ATOM 712 N N . GLN A 1 88 ? 5.759 -0.543 -24.732 1.00 82.50 88 GLN A N 1
ATOM 713 C CA . GLN A 1 88 ? 5.920 0.495 -25.755 1.00 82.50 88 GLN A CA 1
ATOM 714 C C . GLN A 1 88 ? 7.333 0.545 -26.368 1.00 82.50 88 GLN A C 1
ATOM 716 O O . GLN A 1 88 ? 7.580 1.372 -27.241 1.00 82.50 88 GLN A O 1
ATOM 721 N N . GLY A 1 89 ? 8.263 -0.310 -25.923 1.00 77.88 89 GLY A N 1
ATOM 722 C CA . GLY A 1 89 ? 9.649 -0.332 -26.399 1.00 77.88 89 GLY A CA 1
ATOM 723 C C . GLY A 1 89 ? 10.495 0.861 -25.938 1.00 77.88 89 GLY A C 1
ATOM 724 O O . GLY A 1 89 ? 11.572 1.087 -26.479 1.00 77.88 89 GLY A O 1
ATOM 725 N N . ILE A 1 90 ? 10.018 1.636 -24.957 1.00 77.94 90 ILE A N 1
ATOM 726 C CA . ILE A 1 90 ? 10.713 2.817 -24.416 1.00 77.94 90 ILE A CA 1
ATOM 727 C C . ILE A 1 90 ? 11.783 2.401 -23.395 1.00 77.94 90 I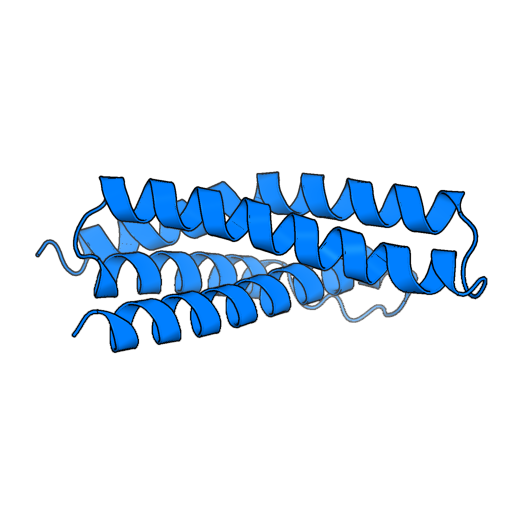LE A C 1
ATOM 729 O O . ILE A 1 90 ? 12.775 3.102 -23.207 1.00 77.94 90 ILE A O 1
ATOM 733 N N . LEU A 1 91 ? 11.574 1.271 -22.712 1.00 75.19 91 LEU A N 1
ATOM 734 C CA . LEU A 1 91 ? 12.436 0.773 -21.641 1.00 75.19 91 LEU A CA 1
ATOM 735 C C . LEU A 1 91 ? 12.775 -0.705 -21.858 1.00 75.19 91 LEU A C 1
ATOM 737 O O . LEU A 1 91 ? 11.894 -1.483 -22.227 1.00 75.19 91 LEU A O 1
ATOM 741 N N . ASP A 1 92 ? 14.004 -1.106 -21.533 1.00 80.69 92 ASP A N 1
ATOM 742 C CA . ASP A 1 92 ? 14.416 -2.512 -21.592 1.00 80.69 92 ASP A CA 1
ATOM 743 C C . ASP A 1 92 ? 13.534 -3.413 -20.716 1.00 80.69 92 ASP A C 1
ATOM 745 O O . ASP A 1 92 ? 13.084 -3.032 -19.625 1.00 80.69 92 ASP A O 1
ATOM 749 N N . VAL A 1 93 ? 13.319 -4.643 -21.190 1.00 79.06 93 VAL A N 1
ATOM 750 C CA . VAL A 1 93 ? 12.438 -5.628 -20.543 1.00 79.06 93 VAL A CA 1
ATOM 751 C C . VAL A 1 93 ? 12.906 -5.971 -19.135 1.00 79.06 93 VAL A C 1
ATOM 753 O O . VAL A 1 93 ? 12.095 -5.987 -18.207 1.00 79.06 93 VAL A O 1
ATOM 756 N N . ASP A 1 94 ? 14.213 -6.143 -18.946 1.00 79.12 94 ASP A N 1
ATOM 757 C CA . ASP A 1 94 ? 14.799 -6.459 -17.642 1.00 79.12 94 ASP A CA 1
ATOM 758 C C . ASP A 1 94 ? 14.555 -5.348 -16.613 1.00 79.12 94 ASP A C 1
ATOM 760 O O . ASP A 1 94 ? 14.308 -5.614 -15.433 1.00 79.12 94 ASP A O 1
ATOM 764 N N . ILE A 1 95 ? 14.560 -4.087 -17.058 1.00 75.19 95 ILE A N 1
ATOM 765 C CA . ILE A 1 95 ? 14.287 -2.940 -16.192 1.00 75.19 95 ILE A CA 1
ATOM 766 C C . ILE A 1 95 ? 12.801 -2.922 -15.828 1.00 75.19 95 ILE A C 1
ATOM 768 O O . ILE A 1 95 ? 12.477 -2.804 -14.648 1.00 75.19 95 ILE A O 1
ATOM 772 N N . GLY A 1 96 ? 11.897 -3.096 -16.797 1.00 74.81 96 GLY A N 1
ATOM 773 C CA . GLY A 1 96 ? 10.451 -3.147 -16.549 1.00 74.81 96 GLY A CA 1
ATOM 774 C C . GLY A 1 96 ? 10.049 -4.236 -15.551 1.00 74.81 96 GLY A C 1
ATOM 775 O O . GLY A 1 96 ? 9.341 -3.961 -14.581 1.00 74.81 96 GLY A O 1
ATOM 776 N N . VAL A 1 97 ? 10.564 -5.457 -15.733 1.00 73.81 97 VAL A N 1
ATOM 777 C CA . VAL A 1 97 ? 10.305 -6.596 -14.833 1.00 73.81 97 VAL A CA 1
ATOM 778 C C . VAL A 1 97 ? 10.842 -6.326 -13.428 1.00 73.81 97 VAL A C 1
ATOM 780 O O . VAL A 1 97 ? 10.139 -6.553 -12.440 1.00 73.81 97 VAL A O 1
ATOM 783 N N . ARG A 1 98 ? 12.061 -5.787 -13.311 1.00 75.56 98 ARG A N 1
ATOM 784 C CA . ARG A 1 98 ? 12.652 -5.460 -12.008 1.00 75.56 98 ARG A CA 1
ATOM 785 C C . ARG A 1 98 ? 11.851 -4.386 -11.269 1.00 75.56 98 ARG A C 1
ATOM 787 O O . ARG A 1 98 ? 11.622 -4.519 -10.072 1.00 75.56 98 ARG A O 1
ATOM 794 N N . ARG A 1 99 ? 11.363 -3.361 -11.977 1.00 69.75 99 ARG A N 1
ATOM 795 C CA . ARG A 1 99 ? 10.511 -2.312 -11.390 1.00 69.75 99 ARG A CA 1
ATOM 796 C C . ARG A 1 99 ? 9.152 -2.848 -10.937 1.00 69.75 99 ARG A C 1
ATOM 798 O O . ARG A 1 99 ? 8.664 -2.448 -9.882 1.00 69.75 99 ARG A O 1
ATOM 805 N N . ALA A 1 100 ? 8.568 -3.776 -11.692 1.00 71.81 100 ALA A N 1
ATOM 806 C CA . ALA A 1 100 ? 7.338 -4.454 -11.296 1.00 71.81 100 ALA A CA 1
ATOM 807 C C . ALA A 1 100 ? 7.535 -5.293 -10.017 1.00 71.81 100 ALA A C 1
ATOM 809 O O . ALA A 1 100 ? 6.715 -5.213 -9.104 1.00 71.81 100 ALA A O 1
ATOM 810 N N . LEU A 1 101 ? 8.644 -6.028 -9.894 1.00 74.81 101 LEU A N 1
ATOM 811 C CA . LEU A 1 101 ? 8.977 -6.782 -8.677 1.00 74.81 101 LEU A CA 1
ATOM 812 C C . LEU A 1 101 ? 9.208 -5.873 -7.459 1.00 74.81 101 LEU A C 1
ATOM 814 O O . LEU A 1 101 ? 8.703 -6.165 -6.375 1.00 74.81 101 LEU A O 1
ATOM 818 N N . ASP A 1 102 ? 9.895 -4.742 -7.640 1.00 67.38 102 ASP A N 1
ATOM 819 C CA . ASP A 1 102 ? 10.109 -3.757 -6.570 1.00 67.38 102 ASP A CA 1
ATOM 820 C C . ASP A 1 102 ? 8.776 -3.228 -6.002 1.00 67.38 102 ASP A C 1
ATOM 822 O O . ASP A 1 102 ? 8.664 -2.984 -4.800 1.00 67.38 102 ASP A O 1
ATOM 826 N N . SER A 1 103 ? 7.738 -3.089 -6.838 1.00 68.56 103 SER A N 1
ATOM 827 C CA . SER A 1 103 ? 6.410 -2.644 -6.386 1.00 68.56 103 SER A CA 1
ATOM 828 C C . SER A 1 103 ? 5.726 -3.646 -5.446 1.00 68.56 103 SER A C 1
ATOM 830 O O . SER A 1 103 ? 5.078 -3.244 -4.481 1.00 68.56 103 SER A O 1
ATOM 832 N N . PHE A 1 104 ? 5.943 -4.948 -5.655 1.00 69.81 104 PHE A N 1
ATOM 833 C CA . PHE A 1 104 ? 5.455 -5.993 -4.753 1.00 69.81 104 PHE A CA 1
ATOM 834 C C . PHE A 1 104 ? 6.146 -5.932 -3.389 1.00 69.81 104 PHE A C 1
ATOM 836 O O . PHE A 1 104 ? 5.489 -6.038 -2.353 1.00 69.81 104 PHE A O 1
ATOM 843 N N . ILE A 1 105 ? 7.465 -5.718 -3.383 1.00 72.38 105 ILE A N 1
ATOM 844 C CA . ILE A 1 105 ? 8.249 -5.569 -2.150 1.00 72.38 105 ILE A CA 1
ATOM 845 C C . ILE A 1 105 ? 7.761 -4.340 -1.368 1.00 72.38 105 ILE A C 1
ATOM 847 O O . ILE A 1 105 ? 7.526 -4.431 -0.163 1.00 72.38 105 ILE A O 1
ATOM 851 N N . MET A 1 106 ? 7.518 -3.217 -2.050 1.00 67.44 106 MET A N 1
ATOM 852 C CA . MET A 1 106 ? 6.942 -2.008 -1.443 1.00 67.44 106 MET A CA 1
ATOM 853 C C . MET A 1 106 ? 5.576 -2.261 -0.799 1.00 67.44 106 MET A C 1
ATOM 855 O O . MET A 1 106 ? 5.322 -1.781 0.307 1.00 67.44 106 MET A O 1
ATOM 859 N N . GLY A 1 107 ? 4.711 -3.045 -1.448 1.00 68.38 107 GLY A N 1
ATOM 860 C CA . GLY A 1 107 ? 3.418 -3.443 -0.890 1.00 68.38 107 GLY A CA 1
ATOM 861 C C . GLY A 1 107 ? 3.539 -4.177 0.444 1.00 68.38 107 GLY A C 1
ATOM 862 O O . GLY A 1 107 ? 2.835 -3.847 1.399 1.00 68.38 107 GLY A O 1
ATOM 863 N N . ILE A 1 108 ? 4.482 -5.122 0.535 1.00 74.06 108 ILE A N 1
ATOM 864 C CA . ILE A 1 108 ? 4.770 -5.867 1.772 1.00 74.06 108 ILE A CA 1
ATOM 865 C C . ILE A 1 108 ? 5.233 -4.918 2.885 1.00 74.06 108 ILE A C 1
ATOM 867 O O . ILE A 1 108 ? 4.816 -5.074 4.031 1.00 74.06 108 ILE A O 1
ATOM 871 N N . PHE A 1 109 ? 6.049 -3.913 2.559 1.00 72.81 109 PHE A N 1
ATOM 872 C CA . PHE A 1 109 ? 6.524 -2.932 3.537 1.00 72.81 109 PHE A CA 1
ATOM 873 C C . PHE A 1 109 ? 5.444 -1.956 4.003 1.00 72.81 109 PHE A C 1
ATOM 875 O O . PHE A 1 109 ? 5.440 -1.564 5.165 1.00 72.81 109 PHE A O 1
ATOM 882 N N . ALA A 1 110 ? 4.530 -1.548 3.128 1.00 72.94 110 ALA A N 1
ATOM 883 C CA . ALA A 1 110 ? 3.517 -0.550 3.455 1.00 72.94 110 ALA A CA 1
ATOM 884 C C . ALA A 1 110 ? 2.309 -1.114 4.198 1.00 72.94 110 ALA A C 1
ATOM 886 O O . ALA A 1 110 ? 1.691 -0.415 5.003 1.00 72.94 110 ALA A O 1
ATOM 887 N N . PHE A 1 111 ? 1.974 -2.378 3.944 1.00 78.81 111 PHE A N 1
ATOM 888 C CA . PHE A 1 111 ? 0.817 -3.025 4.545 1.00 78.81 111 PHE A CA 1
ATOM 889 C C . PHE A 1 111 ? 0.794 -2.935 6.090 1.00 78.81 111 PHE A C 1
ATOM 891 O O . PHE A 1 111 ? -0.229 -2.504 6.631 1.00 78.81 111 PHE A O 1
ATOM 898 N N . PRO A 1 112 ? 1.897 -3.217 6.820 1.00 77.62 112 PRO A N 1
ATOM 899 C CA . PRO A 1 112 ? 1.952 -3.039 8.271 1.00 77.62 112 PRO A CA 1
ATOM 900 C C . PRO A 1 112 ? 1.675 -1.605 8.734 1.00 77.62 112 PRO A C 1
ATOM 902 O O . PRO A 1 112 ? 1.007 -1.416 9.747 1.00 77.62 112 PRO A O 1
ATOM 905 N N . PHE A 1 113 ? 2.148 -0.590 8.002 1.00 79.56 113 PHE A N 1
ATOM 906 C CA . PHE A 1 113 ? 1.932 0.815 8.365 1.00 79.56 113 PHE A CA 1
ATOM 907 C C . PHE A 1 113 ? 0.480 1.245 8.154 1.00 79.56 113 PHE A C 1
ATOM 909 O O . PHE A 1 113 ? -0.080 1.945 8.996 1.00 79.56 113 PHE A O 1
ATOM 916 N N . SER A 1 114 ? -0.154 0.771 7.079 1.00 80.31 114 SER A N 1
ATOM 917 C CA . SER A 1 114 ? -1.583 0.994 6.840 1.00 80.31 114 SER A CA 1
ATOM 918 C C . SER A 1 114 ? -2.402 0.354 7.960 1.00 80.31 114 SER A C 1
ATOM 920 O O . SER A 1 114 ? -3.248 0.988 8.596 1.00 80.31 114 SER A O 1
ATOM 922 N N . PHE A 1 115 ? -2.063 -0.882 8.322 1.00 80.31 115 PHE A N 1
ATOM 923 C CA . PHE A 1 115 ? -2.743 -1.561 9.413 1.00 80.31 115 PHE A CA 1
ATOM 924 C C . PHE A 1 115 ? -2.523 -0.891 10.779 1.00 80.31 115 PHE A C 1
ATOM 926 O O . PHE A 1 115 ? -3.470 -0.740 11.549 1.00 80.31 115 PHE A O 1
ATOM 933 N N . ALA A 1 116 ? -1.313 -0.401 11.058 1.00 77.69 116 ALA A N 1
ATOM 934 C CA . ALA A 1 116 ? -1.028 0.378 12.260 1.00 77.69 116 ALA A CA 1
ATOM 935 C C . ALA A 1 116 ? -1.910 1.635 12.348 1.00 77.69 116 ALA A C 1
ATOM 937 O O . ALA A 1 116 ? -2.493 1.902 13.396 1.00 77.69 116 ALA A O 1
ATOM 938 N N . GLY A 1 117 ? -2.092 2.361 11.241 1.00 77.38 117 GLY A N 1
ATOM 939 C CA . GLY A 1 117 ? -3.014 3.497 11.184 1.00 77.38 117 GLY A CA 1
ATOM 940 C C . GLY A 1 117 ? -4.471 3.118 11.465 1.00 77.38 117 GLY A C 1
ATOM 941 O O . GLY A 1 117 ? -5.180 3.840 12.164 1.00 77.38 117 GLY A O 1
ATOM 942 N N . THR A 1 118 ? -4.886 1.936 11.005 1.00 82.75 118 THR A N 1
ATOM 943 C CA . THR A 1 118 ? -6.216 1.363 11.274 1.00 82.75 118 THR A CA 1
ATOM 944 C C . THR A 1 118 ? -6.426 1.144 12.781 1.00 82.75 118 THR A C 1
ATOM 946 O O . THR A 1 118 ? -7.462 1.516 13.328 1.00 82.75 118 THR A O 1
ATOM 949 N N . PHE A 1 119 ? -5.425 0.593 13.479 1.00 79.44 119 PHE A N 1
ATOM 950 C CA . PHE A 1 119 ? -5.468 0.405 14.934 1.00 79.44 119 PHE A CA 1
ATOM 951 C C . PHE A 1 119 ? -5.435 1.712 15.718 1.00 79.44 119 PHE A C 1
ATOM 953 O O . PHE A 1 119 ? -6.144 1.837 16.712 1.00 79.44 119 PHE A O 1
ATOM 960 N N . VAL A 1 120 ? -4.626 2.682 15.289 1.00 79.94 120 VAL A N 1
ATOM 961 C CA . VAL A 1 120 ? -4.579 4.004 15.927 1.00 79.94 120 VAL A CA 1
ATOM 962 C C . VAL A 1 120 ? -5.946 4.682 15.828 1.00 79.94 120 VAL A C 1
ATOM 964 O O . VAL A 1 120 ? -6.442 5.197 16.827 1.00 79.94 120 VAL A O 1
ATOM 967 N N . ALA A 1 121 ? -6.596 4.626 14.663 1.00 79.38 121 ALA A N 1
ATOM 968 C CA . ALA A 1 121 ? -7.948 5.153 14.491 1.00 79.38 121 ALA A CA 1
ATOM 969 C C . ALA A 1 121 ? -8.972 4.424 15.373 1.00 79.38 121 ALA A C 1
ATOM 971 O O . ALA A 1 121 ? -9.778 5.084 16.022 1.00 79.38 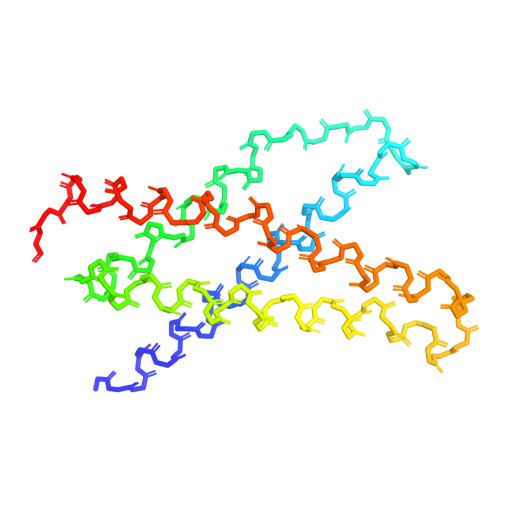121 ALA A O 1
ATOM 972 N N . ALA A 1 122 ? -8.889 3.093 15.463 1.00 80.75 122 ALA A N 1
ATOM 973 C CA . ALA A 1 122 ? -9.741 2.292 16.342 1.00 80.75 122 ALA A CA 1
ATOM 974 C C . ALA A 1 122 ? -9.547 2.602 17.829 1.00 80.75 122 ALA A C 1
ATOM 976 O O . ALA A 1 122 ? -10.500 2.570 18.599 1.00 80.75 122 ALA A O 1
ATOM 977 N N . TYR A 1 123 ? -8.321 2.924 18.241 1.00 80.62 123 TYR A N 1
ATOM 978 C CA . TYR A 1 123 ? -8.031 3.326 19.612 1.00 80.62 123 TYR A CA 1
ATOM 979 C C . TYR A 1 123 ? -8.607 4.710 19.946 1.00 80.62 123 TYR A C 1
ATOM 981 O O . TYR A 1 123 ? -9.127 4.910 21.040 1.00 80.62 123 TYR A O 1
ATOM 989 N N . ILE A 1 124 ? -8.523 5.666 19.013 1.00 80.75 124 ILE A N 1
ATOM 990 C CA . ILE A 1 124 ? -9.031 7.034 19.212 1.00 80.75 124 ILE A CA 1
ATOM 991 C C . ILE A 1 124 ? -10.565 7.078 19.115 1.00 80.75 124 ILE A C 1
ATOM 993 O O . ILE A 1 124 ? -11.204 7.802 19.8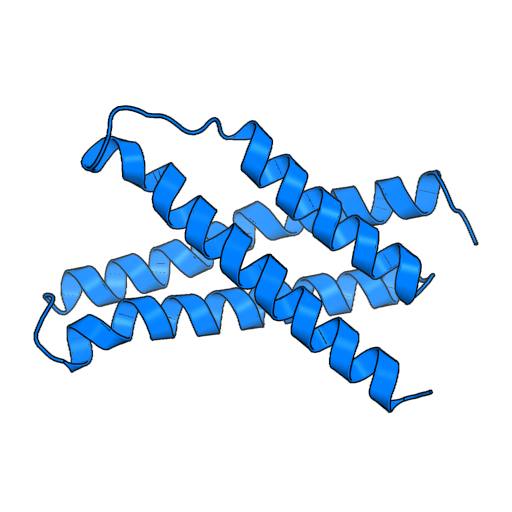75 1.00 80.75 124 ILE A O 1
ATOM 997 N N . PHE A 1 125 ? -11.155 6.295 18.208 1.00 81.38 125 PHE A N 1
ATOM 998 C CA . PHE A 1 125 ? -12.596 6.231 17.959 1.00 81.38 125 PHE A CA 1
ATOM 999 C C . PHE A 1 125 ? -13.099 4.780 18.074 1.00 81.38 125 PHE A C 1
ATOM 1001 O O . PHE A 1 125 ? -13.332 4.135 17.053 1.00 81.38 125 PHE A O 1
ATOM 1008 N N . PRO A 1 126 ? -13.276 4.245 19.296 1.00 71.38 126 PRO A N 1
ATOM 1009 C CA . PRO A 1 126 ? -13.615 2.836 19.532 1.00 71.38 126 PRO A CA 1
ATOM 1010 C C . PRO A 1 126 ? -15.085 2.464 19.241 1.00 71.38 126 PRO A C 1
ATOM 1012 O O . PRO A 1 126 ? -15.582 1.477 19.783 1.00 71.38 126 PRO A O 1
ATOM 1015 N N . GLU A 1 127 ? -15.781 3.254 18.419 1.00 62.62 127 GLU A N 1
ATOM 1016 C CA . GLU A 1 127 ? -17.133 2.954 17.915 1.00 62.62 127 GLU A CA 1
ATOM 1017 C C . GLU A 1 127 ? -17.123 1.768 16.944 1.00 62.62 127 GLU A C 1
ATOM 1019 O O . GLU A 1 127 ? -18.082 0.965 17.011 1.00 62.62 127 GLU A O 1
#

pLDDT: mean 70.25, std 11.72, range [37.03, 82.88]

Foldseek 3Di:
DVVVVVVVLVVLLVQLLVLLLVVLCLVCCVPVPPPNPDPVVSLVSLLQSLLVLCVVVVDLVVSLVSLLVSLVVSLVVQLCVLCVCVVVVNDPPVRSNVSSVVSVVSSVVSSVSSSNSNVVNCVVPVD

Sequence (127 aa):
MKWIDSIWKAVYLVLLAVIMSYCWISFRMEVLSPLVLNLPFFILAVALTGALVYLFERNVRKSFYECAVMCVIACVIIAVFFYLPTYQGILDVDIGVRRALDSFIMGIFAFPFSFAGTFVAAYIFPE

Secondary structure (DSSP, 8-state):
-HHHHHHHHHHHHHHHHHHHHHHHHHHHGGGT-S----HHHHHHHHHHHHHHHHHHH--HHHHHHHHHHHHHHHHHHHHHHHHHHHHTTSS-HHHHHHHHHHHHHHHHHHHHHHHHHHHHHHHH---

Radius of gyration: 15.81 Å; chains: 1; bounding box: 46×23×46 Å